Protein AF-A0A401M579-F1 (afdb_monomer_lite)

pLDDT: mean 89.15, std 10.67, range [48.5, 98.06]

Foldseek 3Di:
DLVVVLVVPPPLLVLCLCLQVVDDDDDDLQFGDVSQLVSLVVCVVVLQVVLVAADAQQHHSNSVVSLVVQLVVQLVVCVVVVHPPSNVLSNVLSSLVSNLSNCVSVVVDPDHSRRSSRVNSNVNVVSSVVD

Structure (mmCIF, N/CA/C/O backbone):
data_AF-A0A401M579-F1
#
_entry.id   AF-A0A401M579-F1
#
loop_
_atom_site.group_PDB
_atom_site.id
_atom_site.type_symbol
_atom_site.label_atom_id
_atom_site.label_alt_id
_atom_site.label_comp_id
_atom_site.label_asym_id
_atom_site.label_entity_id
_atom_site.label_seq_id
_atom_site.pdbx_PDB_ins_code
_atom_site.Cartn_x
_atom_site.Cartn_y
_atom_site.Cartn_z
_atom_site.occupancy
_atom_site.B_iso_or_equiv
_atom_site.auth_seq_id
_atom_site.auth_comp_id
_atom_site.auth_asym_id
_atom_site.auth_atom_id
_atom_site.pdbx_PDB_model_num
ATOM 1 N N . MET A 1 1 ? 24.163 9.406 -0.562 1.00 50.72 1 MET A N 1
ATOM 2 C CA . MET A 1 1 ? 23.497 9.386 -1.883 1.00 50.72 1 MET A CA 1
ATOM 3 C C . MET A 1 1 ? 22.047 8.931 -1.775 1.00 50.72 1 MET A C 1
ATOM 5 O O . MET A 1 1 ? 21.200 9.619 -2.314 1.00 50.72 1 MET A O 1
ATOM 9 N N . GLU A 1 2 ? 21.737 7.868 -1.019 1.00 51.47 2 GLU A N 1
ATOM 10 C CA . GLU A 1 2 ? 20.346 7.413 -0.799 1.00 51.47 2 GLU A CA 1
ATOM 11 C C . GLU A 1 2 ? 19.399 8.496 -0.248 1.00 51.47 2 GLU A C 1
ATOM 13 O O . GLU A 1 2 ? 18.264 8.587 -0.697 1.00 51.47 2 GLU A O 1
ATOM 18 N N . ALA A 1 3 ? 19.865 9.352 0.670 1.00 53.78 3 ALA A N 1
ATOM 19 C CA . ALA A 1 3 ? 19.041 10.425 1.239 1.00 53.78 3 ALA A CA 1
ATOM 20 C C . ALA A 1 3 ? 18.543 11.438 0.184 1.00 53.78 3 ALA A C 1
ATOM 22 O O . ALA A 1 3 ? 17.379 11.813 0.209 1.00 53.78 3 ALA A O 1
ATOM 23 N N . LEU A 1 4 ? 19.387 11.799 -0.792 1.00 48.50 4 LEU A N 1
ATOM 24 C CA . LEU A 1 4 ? 19.039 12.733 -1.875 1.00 48.50 4 LEU A CA 1
ATOM 25 C C . LEU A 1 4 ? 18.080 12.114 -2.907 1.00 48.50 4 LEU A C 1
ATOM 27 O O . LEU A 1 4 ? 17.278 12.824 -3.500 1.00 48.50 4 LEU A O 1
ATOM 31 N N . ALA A 1 5 ? 18.144 10.796 -3.126 1.00 55.91 5 ALA A N 1
ATOM 32 C CA . ALA A 1 5 ? 17.232 10.102 -4.040 1.00 55.91 5 ALA A CA 1
ATOM 33 C C . ALA A 1 5 ? 15.810 9.987 -3.461 1.00 55.91 5 ALA A C 1
ATOM 35 O O . ALA A 1 5 ? 14.831 10.094 -4.190 1.00 55.91 5 ALA A O 1
ATOM 36 N N . VAL A 1 6 ? 15.689 9.825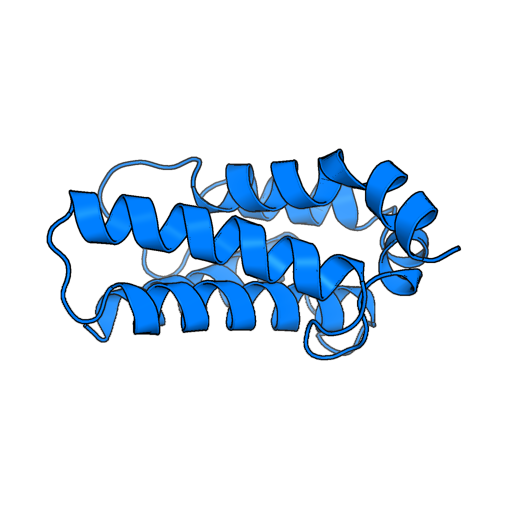 -2.140 1.00 56.56 6 VAL A N 1
ATOM 37 C CA . VAL A 1 6 ? 14.394 9.789 -1.441 1.00 56.56 6 VAL A CA 1
ATOM 38 C C . VAL A 1 6 ? 13.740 11.174 -1.388 1.00 56.56 6 VAL A C 1
ATOM 40 O O . VAL A 1 6 ? 12.527 11.276 -1.553 1.00 56.56 6 VAL A O 1
ATOM 43 N N . GLU A 1 7 ? 14.528 12.244 -1.243 1.00 57.50 7 GLU A N 1
ATOM 44 C CA . GLU A 1 7 ? 14.047 13.634 -1.338 1.00 57.50 7 GLU A CA 1
ATOM 45 C C . GLU A 1 7 ? 13.522 14.009 -2.735 1.00 57.50 7 GLU A C 1
ATOM 47 O O . GLU A 1 7 ? 12.768 14.970 -2.861 1.00 57.50 7 GLU A O 1
ATOM 52 N N . ALA A 1 8 ? 13.869 13.238 -3.772 1.00 56.84 8 ALA A N 1
ATOM 53 C CA . ALA A 1 8 ? 13.383 13.419 -5.141 1.00 56.84 8 ALA A CA 1
ATOM 54 C C . ALA A 1 8 ? 12.127 12.591 -5.471 1.00 56.84 8 ALA A C 1
ATOM 56 O O . ALA A 1 8 ? 11.593 12.712 -6.570 1.00 56.84 8 ALA A O 1
ATOM 57 N N . CYS A 1 9 ? 11.646 11.741 -4.555 1.00 66.06 9 CYS A N 1
ATOM 58 C CA . CYS A 1 9 ? 10.420 10.950 -4.733 1.00 66.06 9 CYS A CA 1
ATOM 59 C C . CYS A 1 9 ? 9.327 11.177 -3.664 1.00 66.06 9 CYS A C 1
ATOM 61 O O . CYS A 1 9 ? 8.587 10.237 -3.366 1.00 66.06 9 CYS A O 1
ATOM 63 N N . PRO A 1 10 ? 9.165 12.383 -3.080 1.00 64.62 10 PRO A N 1
ATOM 64 C CA . PRO A 1 10 ? 8.103 12.631 -2.110 1.00 64.62 10 PRO A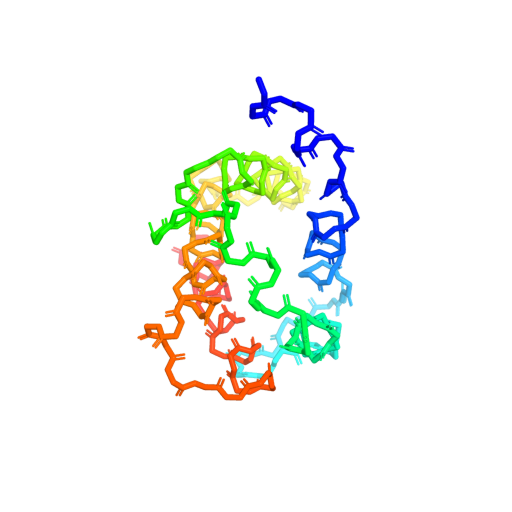 CA 1
ATOM 65 C C . PRO A 1 10 ? 6.715 12.484 -2.744 1.00 64.62 10 PRO A C 1
ATOM 67 O O . PRO A 1 10 ? 5.777 12.089 -2.057 1.00 64.62 10 PRO A O 1
ATOM 70 N N . ASP A 1 11 ? 6.594 12.739 -4.049 1.00 76.25 11 ASP A N 1
ATOM 71 C CA . ASP A 1 11 ? 5.313 12.695 -4.750 1.00 76.25 11 ASP A CA 1
ATOM 72 C C . ASP A 1 11 ? 4.737 11.281 -4.821 1.00 76.25 11 ASP A C 1
ATOM 74 O O . ASP A 1 11 ? 3.592 11.105 -4.433 1.00 76.25 11 ASP A O 1
ATOM 78 N N . VAL A 1 12 ? 5.525 10.248 -5.146 1.00 80.44 12 VAL A N 1
ATOM 79 C CA . VAL A 1 12 ? 4.987 8.871 -5.225 1.00 80.44 12 VAL A CA 1
ATOM 80 C C . VAL A 1 12 ? 4.532 8.342 -3.861 1.00 80.44 12 VAL A C 1
ATOM 82 O O . VAL A 1 12 ? 3.551 7.610 -3.770 1.00 80.44 12 VAL A O 1
ATOM 85 N N . VAL A 1 13 ? 5.221 8.723 -2.778 1.00 81.00 13 VAL A N 1
ATOM 86 C CA . VAL A 1 13 ? 4.812 8.346 -1.416 1.00 81.00 13 VAL A CA 1
ATOM 87 C C . VAL A 1 13 ? 3.530 9.071 -1.033 1.00 81.00 13 VAL A C 1
ATOM 89 O O . VAL A 1 13 ? 2.600 8.449 -0.523 1.00 81.00 13 VAL A O 1
ATOM 92 N N . ARG A 1 14 ? 3.475 10.381 -1.285 1.00 83.19 14 ARG A N 1
ATOM 93 C CA . ARG A 1 14 ? 2.302 11.206 -1.006 1.00 83.19 14 ARG A CA 1
ATOM 94 C C . ARG A 1 14 ? 1.089 10.725 -1.798 1.00 83.19 14 ARG A C 1
ATOM 96 O O . ARG A 1 14 ? 0.047 10.501 -1.195 1.00 83.19 14 ARG A O 1
ATOM 103 N N . GLU A 1 15 ? 1.245 10.491 -3.095 1.00 87.56 15 GLU A N 1
ATOM 104 C CA . GLU A 1 15 ? 0.206 9.966 -3.984 1.00 87.56 15 GLU A CA 1
ATOM 105 C C . GLU A 1 15 ? -0.291 8.595 -3.521 1.00 87.56 15 GLU A C 1
ATOM 107 O O . GLU A 1 15 ? -1.497 8.376 -3.469 1.00 87.56 15 GLU A O 1
ATOM 112 N N . ALA A 1 16 ? 0.601 7.693 -3.098 1.00 87.00 16 ALA A N 1
ATOM 113 C CA . ALA A 1 16 ? 0.200 6.396 -2.557 1.00 87.00 16 ALA A CA 1
ATOM 114 C C . ALA A 1 16 ? -0.629 6.528 -1.266 1.00 87.00 16 ALA A C 1
ATOM 116 O O . ALA A 1 16 ? -1.663 5.874 -1.114 1.00 87.00 16 ALA A O 1
ATOM 117 N N . VAL A 1 17 ? -0.190 7.378 -0.329 1.00 85.62 17 VAL A N 1
ATOM 118 C CA . VAL A 1 17 ? -0.919 7.635 0.924 1.00 85.62 17 VAL A CA 1
ATOM 119 C C . VAL A 1 17 ? -2.275 8.273 0.629 1.00 85.62 17 VAL A C 1
ATOM 121 O O . VAL A 1 17 ? -3.277 7.842 1.193 1.00 85.62 17 VAL A O 1
ATOM 124 N N . GLU A 1 18 ? -2.324 9.273 -0.249 1.00 88.31 18 GLU A N 1
ATOM 125 C CA . GLU A 1 18 ? -3.561 9.943 -0.648 1.00 88.31 18 GLU A CA 1
ATOM 126 C C . GLU A 1 18 ? -4.525 8.955 -1.317 1.00 88.31 18 GLU A C 1
ATOM 128 O O . GLU A 1 18 ? -5.677 8.861 -0.896 1.00 88.31 18 GLU A O 1
ATOM 133 N N . ALA A 1 19 ? -4.053 8.151 -2.273 1.00 90.06 19 ALA A N 1
ATOM 134 C CA . ALA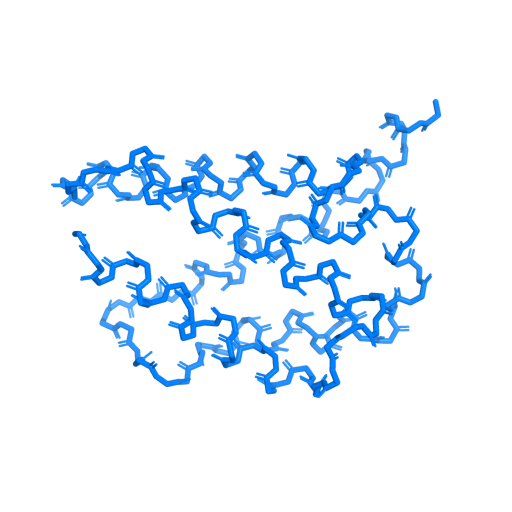 A 1 19 ? -4.870 7.185 -2.999 1.00 90.06 19 ALA A CA 1
ATOM 135 C C . ALA A 1 19 ? -5.553 6.173 -2.067 1.00 90.06 19 ALA A C 1
ATOM 137 O O . ALA A 1 19 ? -6.763 5.965 -2.158 1.00 90.06 19 ALA A O 1
ATOM 138 N N . LEU A 1 20 ? -4.820 5.595 -1.111 1.00 87.25 20 LEU A N 1
ATOM 139 C CA . LEU A 1 20 ? -5.379 4.606 -0.179 1.00 87.25 20 LEU A CA 1
ATOM 140 C C . LEU A 1 20 ? -6.434 5.166 0.784 1.00 87.25 20 LEU A C 1
ATOM 142 O O . LEU A 1 20 ? -7.208 4.398 1.359 1.00 87.25 20 LEU A O 1
ATOM 146 N N . HIS A 1 21 ? -6.479 6.485 0.960 1.00 85.25 21 HIS A N 1
ATOM 147 C CA . HIS A 1 21 ? -7.385 7.145 1.900 1.00 85.25 21 HIS A CA 1
ATOM 148 C C . HIS A 1 21 ? -8.379 8.097 1.213 1.00 85.25 21 HIS A C 1
ATOM 150 O O . HIS A 1 21 ? -9.183 8.744 1.884 1.00 85.25 21 HIS A O 1
ATOM 156 N N . ALA A 1 22 ? -8.388 8.155 -0.124 1.00 88.38 22 ALA A N 1
ATOM 157 C CA . ALA A 1 22 ? -9.282 8.988 -0.932 1.00 88.38 22 ALA A CA 1
ATOM 158 C C . ALA A 1 22 ? -10.692 8.382 -1.082 1.00 88.38 22 ALA A C 1
ATOM 160 O O . ALA A 1 22 ? -11.230 8.258 -2.181 1.00 88.38 22 ALA A O 1
ATOM 161 N N . TRP A 1 23 ? -11.314 7.989 0.026 1.00 85.06 23 TRP A N 1
ATOM 162 C CA . TRP A 1 23 ? -12.651 7.397 0.034 1.00 85.06 23 TRP A CA 1
ATOM 163 C C . TRP A 1 23 ? -13.376 7.677 1.355 1.00 85.06 23 TRP A C 1
ATOM 165 O O . TRP A 1 23 ? -12.789 8.133 2.335 1.00 85.06 23 TRP A O 1
ATOM 175 N N . ARG A 1 24 ? -14.696 7.465 1.376 1.00 82.44 24 ARG A N 1
ATOM 176 C CA . ARG A 1 24 ? -15.545 7.663 2.561 1.00 82.44 24 ARG A CA 1
ATOM 177 C C . ARG A 1 24 ? -16.607 6.575 2.644 1.00 82.44 24 ARG A C 1
ATOM 179 O O . ARG A 1 24 ? -17.066 6.077 1.622 1.00 82.44 24 ARG A O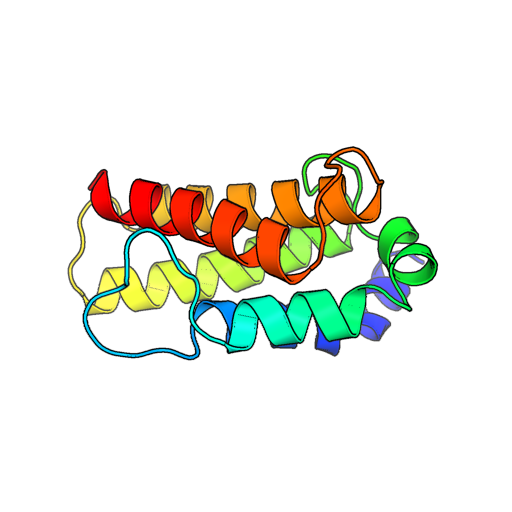 1
ATOM 186 N N . GLY A 1 25 ? -17.072 6.293 3.858 1.00 84.94 25 GLY A N 1
ATOM 187 C CA . GLY A 1 25 ? -18.181 5.371 4.103 1.00 84.94 25 GLY A CA 1
ATOM 188 C C . GLY A 1 25 ? -17.714 3.952 4.405 1.00 84.94 25 GLY A C 1
ATOM 189 O O . GLY A 1 25 ? -16.680 3.760 5.036 1.00 84.94 25 GLY A O 1
ATOM 190 N N . ARG A 1 26 ? -18.512 2.955 4.013 1.00 86.25 26 ARG A N 1
ATOM 191 C CA . ARG A 1 26 ? -18.164 1.541 4.185 1.00 86.25 26 ARG A CA 1
ATOM 192 C C . ARG A 1 26 ? -17.343 1.081 2.973 1.00 86.25 26 ARG A C 1
ATOM 194 O O . ARG A 1 26 ? -17.831 1.273 1.861 1.00 86.25 26 ARG A O 1
ATOM 201 N N . PRO A 1 27 ? -16.161 0.470 3.165 1.00 87.75 27 PRO A N 1
ATOM 202 C CA . PRO A 1 27 ? -15.379 -0.045 2.049 1.00 87.75 27 PRO A CA 1
ATOM 203 C C . PRO A 1 27 ? -16.130 -1.189 1.353 1.00 87.75 27 PRO A C 1
ATOM 205 O O . PRO A 1 27 ? -16.724 -2.042 2.024 1.00 87.75 27 PRO A O 1
ATOM 208 N N . ASP A 1 28 ? -16.096 -1.206 0.020 1.00 92.31 28 ASP A N 1
ATOM 209 C CA . ASP A 1 28 ? -16.414 -2.408 -0.752 1.00 92.31 28 ASP A CA 1
ATOM 210 C C . ASP A 1 28 ? -15.321 -3.450 -0.455 1.00 92.31 28 ASP A C 1
ATOM 212 O O . ASP A 1 28 ? -14.143 -3.105 -0.499 1.00 92.31 28 ASP A O 1
ATOM 216 N N . PRO A 1 29 ? -15.651 -4.693 -0.073 1.00 91.38 29 PRO A N 1
ATOM 217 C CA . PRO A 1 29 ? -14.639 -5.670 0.307 1.00 91.38 29 PRO A CA 1
ATOM 218 C C . PRO A 1 29 ? -13.867 -6.269 -0.874 1.00 91.38 29 PRO A C 1
ATOM 220 O O . PRO A 1 29 ? -12.915 -6.998 -0.620 1.00 91.38 29 PRO A O 1
ATOM 223 N N . VAL A 1 30 ? -14.284 -6.023 -2.119 1.00 94.25 30 VAL A N 1
ATOM 224 C CA . VAL A 1 30 ? -13.705 -6.613 -3.334 1.00 94.25 30 VAL A CA 1
ATOM 225 C C . VAL A 1 30 ? -13.037 -5.550 -4.194 1.00 94.25 30 VAL A C 1
ATOM 227 O O . VAL A 1 30 ? -11.891 -5.748 -4.594 1.00 94.25 30 VAL A O 1
ATOM 230 N N . HIS A 1 31 ? -13.729 -4.441 -4.452 1.00 96.06 31 HIS A N 1
ATOM 231 C CA . HIS A 1 31 ? -13.264 -3.425 -5.392 1.00 96.06 31 HIS A CA 1
ATOM 232 C C . HIS A 1 31 ? -12.671 -2.217 -4.680 1.00 96.06 31 HIS A C 1
ATOM 234 O O . HIS A 1 31 ? -13.285 -1.643 -3.774 1.00 96.06 31 HIS A O 1
ATOM 240 N N . ALA A 1 32 ? -11.479 -1.818 -5.112 1.00 94.69 32 ALA A N 1
ATOM 241 C CA . ALA A 1 32 ? -10.846 -0.604 -4.646 1.00 94.69 32 ALA A CA 1
ATOM 242 C C . ALA A 1 32 ? -11.667 0.627 -5.072 1.00 94.69 32 ALA A C 1
ATOM 244 O O . ALA A 1 32 ? -12.316 0.627 -6.125 1.00 94.69 32 ALA A O 1
ATOM 245 N N . PRO A 1 33 ? -11.630 1.726 -4.296 1.00 93.94 33 PRO A N 1
ATOM 246 C CA . PRO A 1 33 ? -12.045 3.018 -4.828 1.00 93.94 33 PRO A CA 1
ATOM 247 C C . PRO A 1 33 ? -11.196 3.384 -6.069 1.00 93.94 33 PRO A C 1
ATOM 249 O O . PRO A 1 33 ? -10.138 2.795 -6.287 1.00 93.94 33 PRO A O 1
ATOM 252 N N . PRO A 1 34 ? -11.603 4.375 -6.885 1.00 94.00 34 PRO A N 1
ATOM 253 C CA . PRO A 1 34 ? -10.882 4.703 -8.121 1.00 94.00 34 PRO A CA 1
ATOM 254 C C . PRO A 1 34 ? -9.412 5.112 -7.920 1.00 94.00 34 PRO A C 1
ATOM 256 O O . PRO A 1 34 ? -8.555 4.765 -8.728 1.00 94.00 34 PRO A O 1
ATOM 259 N N . ALA A 1 35 ? -9.097 5.811 -6.825 1.00 94.81 35 ALA A N 1
ATOM 260 C CA . ALA A 1 35 ? -7.782 6.425 -6.635 1.00 94.81 35 ALA A CA 1
ATOM 261 C C . ALA A 1 35 ? -6.603 5.421 -6.570 1.00 94.81 35 ALA A C 1
ATOM 263 O O . ALA A 1 35 ? -5.582 5.685 -7.203 1.00 94.81 35 ALA A O 1
ATOM 264 N N . PRO A 1 36 ? -6.692 4.260 -5.883 1.00 94.81 36 PRO A N 1
ATOM 265 C CA . PRO A 1 36 ? -5.683 3.205 -5.989 1.00 94.81 36 PRO A CA 1
ATOM 266 C C . PRO A 1 36 ? -5.405 2.746 -7.427 1.00 94.81 36 PRO A C 1
ATOM 268 O O . PRO A 1 36 ? -4.242 2.656 -7.817 1.00 94.81 36 PRO A O 1
ATOM 271 N N . ALA A 1 37 ? -6.442 2.505 -8.235 1.00 95.88 37 ALA A N 1
ATOM 272 C CA . ALA A 1 37 ? -6.271 2.093 -9.629 1.00 95.88 37 ALA A CA 1
ATOM 273 C C . ALA A 1 37 ? -5.626 3.202 -10.480 1.00 95.88 37 ALA A C 1
ATOM 275 O O . ALA A 1 37 ? -4.725 2.928 -11.276 1.00 95.88 37 ALA A O 1
ATOM 276 N N . GLU A 1 38 ? -6.020 4.462 -10.274 1.00 95.62 38 GLU A N 1
ATOM 277 C CA . GLU A 1 38 ? -5.408 5.627 -10.928 1.00 95.62 38 GLU A CA 1
ATOM 278 C C . GLU A 1 38 ? -3.920 5.775 -10.569 1.00 95.62 38 GLU A C 1
ATOM 280 O O . GLU A 1 38 ? -3.091 6.031 -11.449 1.00 95.62 38 GLU A O 1
ATOM 285 N N . PHE A 1 39 ? -3.565 5.544 -9.300 1.00 95.06 39 PHE A N 1
ATOM 286 C CA . PHE A 1 39 ? -2.181 5.545 -8.828 1.00 95.06 39 PHE A CA 1
ATOM 287 C C . PHE A 1 39 ? -1.342 4.482 -9.546 1.00 95.06 39 PHE A C 1
ATOM 289 O O . PHE A 1 39 ? -0.328 4.814 -10.165 1.00 95.06 39 PHE A O 1
ATOM 296 N N . PHE A 1 40 ? -1.772 3.214 -9.538 1.00 95.69 40 PHE A N 1
ATOM 297 C CA . PHE A 1 40 ? -1.032 2.147 -10.222 1.00 95.69 40 PHE A CA 1
ATOM 298 C C . PHE A 1 40 ? -0.959 2.373 -11.738 1.00 95.69 40 PHE A C 1
ATOM 300 O O . PHE A 1 40 ? 0.076 2.107 -12.350 1.00 95.69 40 PHE A O 1
ATOM 307 N N . THR A 1 41 ? -2.022 2.906 -12.346 1.00 95.94 41 THR A N 1
ATOM 308 C CA . THR A 1 41 ? -2.069 3.206 -13.787 1.00 95.94 41 THR A CA 1
ATOM 309 C C . THR A 1 41 ? -1.063 4.289 -14.162 1.00 95.94 41 THR A C 1
ATOM 311 O O . THR A 1 41 ? -0.346 4.153 -15.153 1.00 95.94 41 THR A O 1
ATOM 314 N N . THR A 1 42 ? -0.956 5.334 -13.340 1.00 93.12 42 THR A N 1
ATOM 315 C CA . THR A 1 42 ? 0.029 6.411 -13.514 1.00 93.12 42 THR A CA 1
ATOM 316 C C . THR A 1 42 ? 1.455 5.905 -13.294 1.00 93.12 42 THR A C 1
ATOM 318 O O . THR A 1 42 ? 2.381 6.306 -13.999 1.00 93.12 42 THR A O 1
ATOM 321 N N . LEU A 1 43 ? 1.639 4.979 -12.352 1.00 91.69 43 LEU A N 1
ATOM 322 C CA . LEU A 1 43 ? 2.944 4.429 -11.996 1.00 91.69 43 LEU A CA 1
ATOM 323 C C . LEU A 1 43 ? 3.489 3.433 -13.033 1.00 91.69 43 LEU A C 1
ATOM 325 O O . LEU A 1 43 ? 4.698 3.394 -13.268 1.00 91.69 43 LEU A O 1
ATOM 329 N N . ALA A 1 44 ? 2.616 2.646 -13.666 1.00 93.81 44 ALA A N 1
ATOM 330 C CA . ALA A 1 44 ? 2.966 1.581 -14.609 1.00 93.81 44 ALA A CA 1
ATOM 331 C C . ALA A 1 44 ? 3.963 1.985 -15.717 1.00 93.81 44 ALA A C 1
ATOM 333 O O . ALA A 1 44 ? 4.995 1.315 -15.843 1.00 93.81 44 ALA A O 1
ATOM 334 N N . PRO A 1 45 ? 3.761 3.074 -16.491 1.00 92.19 45 PRO A N 1
ATOM 335 C CA . PRO A 1 45 ? 4.720 3.484 -17.524 1.00 92.19 45 PRO A CA 1
ATOM 336 C C . PRO A 1 45 ? 6.095 3.877 -16.958 1.00 92.19 45 PRO A C 1
ATOM 338 O O . PRO A 1 45 ? 7.083 3.912 -17.692 1.00 92.19 45 PRO A O 1
ATOM 341 N N . HIS A 1 46 ? 6.180 4.144 -15.653 1.00 89.00 46 HIS A N 1
ATOM 342 C CA . HIS A 1 46 ? 7.393 4.545 -14.949 1.00 89.00 46 HIS A CA 1
ATOM 343 C C . HIS A 1 46 ? 7.948 3.448 -14.024 1.00 89.00 46 HIS A C 1
ATOM 345 O O . HIS A 1 46 ? 8.916 3.693 -13.304 1.00 89.00 46 HIS A O 1
ATOM 351 N N . ALA A 1 47 ? 7.412 2.222 -14.054 1.00 87.88 47 ALA A N 1
ATOM 352 C CA . ALA A 1 47 ? 7.794 1.160 -13.119 1.00 87.88 47 ALA A CA 1
ATOM 353 C C . ALA A 1 47 ? 9.310 0.876 -13.108 1.00 87.88 47 ALA A C 1
ATOM 355 O O . ALA A 1 47 ? 9.919 0.726 -12.049 1.00 87.88 47 ALA A O 1
ATOM 356 N N . ALA A 1 48 ? 9.961 0.905 -14.278 1.00 85.81 48 ALA A N 1
ATOM 357 C CA . ALA A 1 48 ? 11.407 0.704 -14.397 1.00 85.81 48 ALA A CA 1
ATOM 358 C C . ALA A 1 48 ? 12.256 1.811 -13.740 1.00 85.81 48 ALA A C 1
ATOM 360 O O . ALA A 1 48 ? 13.399 1.546 -13.362 1.00 85.81 48 ALA A O 1
ATOM 361 N N . LEU A 1 49 ? 11.712 3.026 -13.608 1.00 84.94 49 LEU A N 1
ATOM 362 C CA . LEU A 1 49 ? 12.329 4.129 -12.868 1.00 84.94 49 LEU A CA 1
ATOM 363 C C . LEU A 1 49 ? 12.160 3.907 -11.362 1.00 84.94 49 LEU A C 1
ATOM 365 O O . LEU A 1 49 ? 13.133 3.968 -10.611 1.00 84.94 49 LEU A O 1
ATOM 369 N N . TYR A 1 50 ? 10.937 3.591 -10.929 1.00 83.31 50 TYR A N 1
ATOM 370 C CA . TYR A 1 50 ? 10.615 3.452 -9.511 1.00 83.31 50 TYR A CA 1
ATOM 371 C C . TYR A 1 50 ? 11.199 2.189 -8.870 1.00 83.31 50 TYR A C 1
ATOM 373 O O . TYR A 1 50 ? 11.574 2.242 -7.700 1.00 83.31 50 TYR A O 1
ATOM 381 N N . ARG A 1 51 ? 11.390 1.090 -9.617 1.00 87.12 51 ARG A N 1
ATOM 382 C CA . ARG A 1 51 ? 11.951 -0.177 -9.094 1.00 87.12 51 ARG A CA 1
ATOM 383 C C . ARG A 1 51 ? 13.342 -0.047 -8.467 1.00 87.12 51 ARG A C 1
ATOM 385 O O . ARG A 1 51 ? 13.736 -0.895 -7.678 1.00 87.12 51 ARG A O 1
ATOM 392 N N . ALA A 1 52 ? 14.117 0.978 -8.832 1.00 84.06 52 ALA A N 1
ATOM 393 C CA . ALA A 1 52 ? 15.473 1.162 -8.314 1.00 84.06 52 ALA A CA 1
ATOM 394 C C . ALA A 1 52 ? 15.497 1.601 -6.838 1.00 84.06 52 ALA A C 1
ATOM 396 O O . ALA A 1 52 ? 16.562 1.615 -6.223 1.00 84.06 52 ALA A O 1
ATOM 397 N N . MET A 1 53 ? 14.346 1.988 -6.278 1.00 82.56 53 MET A N 1
ATOM 398 C CA . MET A 1 53 ? 14.269 2.640 -4.973 1.00 82.56 53 MET A CA 1
ATOM 399 C C . MET A 1 53 ? 13.744 1.759 -3.830 1.00 82.56 53 MET A C 1
ATOM 401 O O . MET A 1 53 ? 14.342 1.807 -2.748 1.00 82.56 53 MET A O 1
ATOM 405 N N . PRO A 1 54 ? 12.661 0.970 -3.986 1.00 85.94 54 PRO A N 1
ATOM 406 C CA . PRO A 1 54 ? 12.297 -0.036 -3.006 1.00 85.94 54 PRO A CA 1
ATOM 407 C C . PRO A 1 54 ? 13.026 -1.349 -3.310 1.00 85.94 54 PRO A C 1
ATOM 409 O O . PRO A 1 54 ? 13.142 -1.769 -4.460 1.00 85.94 54 PRO A O 1
ATOM 412 N N . ALA A 1 55 ? 13.491 -2.030 -2.268 1.00 88.94 55 ALA A N 1
ATOM 413 C CA . ALA A 1 55 ? 13.881 -3.431 -2.394 1.00 88.94 55 ALA A CA 1
ATOM 414 C C . ALA A 1 55 ? 12.618 -4.315 -2.405 1.00 88.94 55 ALA A C 1
ATOM 416 O O . ALA A 1 55 ? 11.618 -3.910 -1.799 1.00 88.94 55 ALA A O 1
ATOM 417 N N . PRO A 1 56 ? 12.656 -5.512 -3.027 1.00 90.25 56 PRO A N 1
ATOM 418 C CA . PRO A 1 56 ? 11.578 -6.495 -2.903 1.00 90.25 56 PRO A CA 1
ATOM 419 C C . PRO A 1 56 ? 11.135 -6.691 -1.444 1.00 90.25 56 PRO A C 1
ATOM 421 O O . PRO A 1 56 ? 11.951 -6.583 -0.521 1.00 90.25 56 PRO A O 1
ATOM 424 N N . GLY A 1 57 ? 9.841 -6.922 -1.227 1.00 88.75 57 GLY A N 1
ATOM 425 C CA . GLY A 1 57 ? 9.231 -6.992 0.103 1.00 88.75 57 GLY A CA 1
ATOM 426 C C . GLY A 1 57 ? 9.101 -5.644 0.830 1.00 88.75 57 GLY A C 1
ATOM 427 O O . GLY A 1 57 ? 8.875 -5.621 2.038 1.00 88.75 57 GLY A O 1
ATOM 428 N N . GLY A 1 58 ? 9.248 -4.513 0.130 1.00 89.06 58 GLY A N 1
ATOM 429 C CA . GLY A 1 58 ? 9.009 -3.173 0.690 1.00 89.06 58 GLY A CA 1
ATOM 430 C C . GLY A 1 58 ? 10.185 -2.601 1.485 1.00 89.0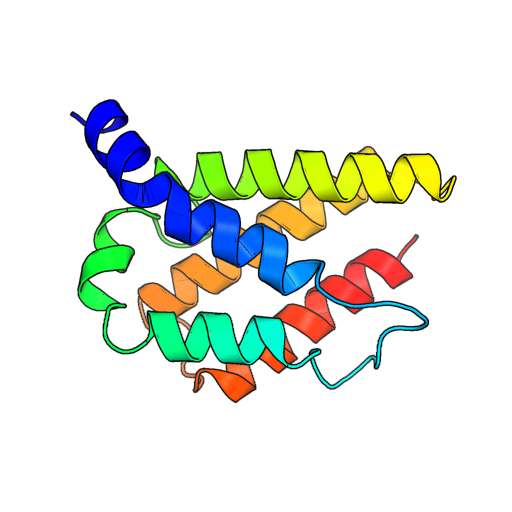6 58 GLY A C 1
ATOM 431 O O . GLY A 1 58 ? 10.025 -1.650 2.252 1.00 89.06 58 GLY A O 1
ATOM 432 N N . GLY A 1 59 ? 11.378 -3.176 1.323 1.00 87.62 59 GLY A N 1
ATOM 433 C CA . GLY A 1 59 ? 12.608 -2.679 1.930 1.00 87.62 59 GLY A CA 1
ATOM 434 C C . GLY A 1 59 ? 13.211 -1.480 1.188 1.00 87.62 59 GLY A C 1
ATOM 435 O O . GLY A 1 59 ? 12.625 -0.893 0.280 1.00 87.62 59 GLY A O 1
ATOM 436 N N . GLY A 1 60 ? 14.445 -1.126 1.547 1.00 87.25 60 GLY A N 1
ATOM 437 C CA . GLY A 1 60 ? 15.171 -0.021 0.911 1.00 87.25 60 GLY A CA 1
ATOM 438 C C . GLY A 1 60 ? 14.701 1.378 1.346 1.00 87.25 60 GLY A C 1
ATOM 439 O O . GLY A 1 60 ? 13.784 1.511 2.161 1.00 87.25 60 GLY A O 1
ATOM 440 N N . PRO A 1 61 ? 15.368 2.444 0.875 1.00 84.69 61 PRO A N 1
ATOM 441 C CA . PRO A 1 61 ? 15.105 3.807 1.332 1.00 84.69 61 PRO A CA 1
ATOM 442 C C . PRO A 1 61 ? 13.670 4.286 1.075 1.00 84.69 61 PRO A C 1
ATOM 444 O O . PRO A 1 61 ? 13.053 4.828 1.992 1.00 84.69 61 PRO A O 1
ATOM 447 N N . LEU A 1 62 ? 13.115 4.029 -0.117 1.00 84.88 62 LEU A N 1
ATOM 448 C CA . LEU A 1 62 ? 11.738 4.419 -0.445 1.00 84.88 62 LEU A CA 1
ATOM 449 C C . LEU A 1 62 ? 10.712 3.591 0.333 1.00 84.88 62 LEU A C 1
ATOM 451 O O . LEU A 1 62 ? 9.784 4.156 0.903 1.00 84.88 62 LEU A O 1
ATOM 455 N N . GLY A 1 63 ? 10.913 2.274 0.421 1.00 89.06 63 GLY A N 1
ATOM 456 C CA . GLY A 1 63 ? 10.019 1.385 1.163 1.00 89.06 63 GLY A CA 1
ATOM 457 C C . GLY A 1 63 ? 9.913 1.754 2.646 1.00 89.06 63 GLY A C 1
ATOM 458 O O . GLY A 1 63 ? 8.819 1.779 3.206 1.00 89.06 63 GLY A O 1
ATOM 459 N N . ARG A 1 64 ? 11.025 2.176 3.271 1.00 89.44 64 ARG A N 1
ATOM 460 C CA . ARG A 1 64 ? 11.019 2.688 4.655 1.00 89.44 64 ARG A CA 1
ATOM 461 C C . ARG A 1 64 ? 10.201 3.969 4.819 1.00 89.44 64 ARG A C 1
ATOM 463 O O . ARG A 1 64 ? 9.502 4.101 5.823 1.00 89.44 64 ARG A O 1
ATOM 470 N N . VAL A 1 65 ? 10.302 4.911 3.878 1.00 89.94 65 VAL A N 1
ATOM 471 C CA . VAL A 1 65 ? 9.530 6.164 3.927 1.00 89.94 65 VAL A CA 1
ATOM 472 C C . VAL A 1 65 ? 8.048 5.894 3.692 1.00 89.94 65 VAL A C 1
ATOM 474 O O . VAL A 1 65 ? 7.229 6.327 4.498 1.00 89.94 65 VAL A O 1
ATOM 477 N N . LEU A 1 66 ? 7.719 5.090 2.680 1.00 90.31 66 LEU A N 1
ATOM 478 C CA . LEU A 1 66 ? 6.351 4.668 2.397 1.00 90.31 66 LEU A CA 1
ATOM 479 C C . LEU A 1 66 ? 5.711 3.980 3.609 1.00 90.31 66 LEU A C 1
ATOM 481 O O . LEU A 1 66 ? 4.629 4.369 4.043 1.00 90.31 66 LEU A O 1
ATOM 485 N N . HIS A 1 67 ? 6.411 3.017 4.213 1.00 94.00 67 HIS A N 1
ATOM 486 C CA . HIS A 1 67 ? 5.944 2.346 5.422 1.00 94.00 67 HIS A CA 1
ATOM 487 C C . HIS A 1 67 ? 5.708 3.339 6.570 1.00 94.00 67 HIS A C 1
ATOM 489 O O . HIS A 1 67 ? 4.684 3.279 7.248 1.00 94.00 67 HIS A O 1
ATOM 495 N N . ARG A 1 68 ? 6.654 4.253 6.822 1.00 93.81 68 ARG A N 1
ATOM 496 C CA . ARG A 1 68 ? 6.537 5.235 7.909 1.00 93.81 68 ARG A CA 1
ATOM 497 C C . ARG A 1 68 ? 5.300 6.117 7.733 1.00 93.81 68 ARG A C 1
ATOM 499 O O . ARG A 1 68 ? 4.546 6.277 8.693 1.00 93.81 68 ARG A O 1
ATOM 506 N N . ASP A 1 69 ? 5.106 6.667 6.540 1.00 92.81 69 ASP A N 1
ATOM 507 C CA . ASP A 1 69 ? 4.073 7.671 6.285 1.00 92.81 69 ASP A CA 1
ATOM 508 C C . ASP A 1 69 ? 2.677 7.025 6.230 1.00 92.81 69 ASP A C 1
ATOM 510 O O . ASP A 1 69 ? 1.744 7.525 6.864 1.00 92.81 69 ASP A O 1
ATOM 514 N N . LEU A 1 70 ? 2.550 5.839 5.619 1.00 93.12 70 LEU A N 1
ATOM 515 C CA . LEU A 1 70 ? 1.316 5.043 5.660 1.00 93.12 70 LEU A CA 1
ATOM 516 C C . LEU A 1 70 ? 0.947 4.612 7.076 1.00 93.12 70 LEU A C 1
ATOM 518 O O . LEU A 1 70 ? -0.212 4.722 7.476 1.00 93.12 70 LEU A O 1
ATOM 522 N N . ARG A 1 71 ? 1.929 4.150 7.859 1.00 95.88 71 ARG A N 1
ATOM 523 C CA . ARG A 1 71 ? 1.692 3.753 9.249 1.00 95.88 71 ARG A CA 1
ATOM 524 C C . ARG A 1 71 ? 1.213 4.942 10.071 1.00 95.88 71 ARG A C 1
ATOM 526 O O . ARG A 1 71 ? 0.299 4.783 10.871 1.00 95.88 71 ARG A O 1
ATOM 533 N N . ALA A 1 72 ? 1.834 6.110 9.906 1.00 94.69 72 ALA A N 1
ATOM 534 C CA . ALA A 1 72 ? 1.452 7.314 10.635 1.00 94.69 72 ALA A CA 1
ATOM 535 C C . ALA A 1 72 ? 0.015 7.744 10.307 1.00 94.69 72 ALA A C 1
ATOM 537 O O . ALA A 1 72 ? -0.754 8.035 11.224 1.00 94.69 72 ALA A O 1
ATOM 538 N N . TYR A 1 73 ? -0.362 7.725 9.025 1.00 92.44 73 TYR A N 1
ATOM 539 C CA . TYR A 1 73 ? -1.725 8.042 8.607 1.00 92.44 73 TYR A CA 1
ATOM 540 C C . TYR A 1 73 ? -2.732 7.021 9.152 1.00 92.44 73 TYR A C 1
ATOM 542 O O . TYR A 1 73 ? -3.686 7.393 9.833 1.00 92.44 73 TYR A O 1
ATOM 550 N N . SER A 1 74 ? -2.492 5.727 8.915 1.00 91.56 74 SER A N 1
ATOM 551 C CA . SER A 1 74 ? -3.395 4.654 9.343 1.00 91.56 74 SER A CA 1
ATOM 552 C C . SER A 1 74 ? -3.569 4.622 10.865 1.00 91.56 74 SER A C 1
ATOM 554 O O . SER A 1 74 ? -4.681 4.437 11.357 1.00 91.56 74 SER A O 1
ATOM 556 N N . LEU A 1 75 ? -2.494 4.868 11.625 1.00 95.25 75 LEU A N 1
ATOM 557 C CA . LEU A 1 75 ? -2.555 4.969 13.083 1.00 95.25 75 LEU A CA 1
ATOM 558 C C . LEU A 1 75 ? -3.487 6.100 13.520 1.00 95.25 75 LEU A C 1
ATOM 560 O O . LEU A 1 75 ? -4.382 5.860 14.325 1.00 95.25 75 LEU A O 1
ATOM 564 N N . ARG A 1 76 ? -3.310 7.300 12.954 1.00 93.62 76 ARG A N 1
ATOM 565 C CA . ARG A 1 76 ? -4.128 8.471 13.281 1.00 93.62 76 ARG A CA 1
ATOM 566 C C . ARG A 1 76 ? -5.613 8.203 13.044 1.00 93.62 76 ARG A C 1
ATOM 568 O O . ARG A 1 76 ? -6.419 8.454 13.934 1.00 93.62 76 ARG A O 1
ATOM 575 N N . GLU A 1 77 ? -5.976 7.680 11.876 1.00 90.19 77 GLU A N 1
ATOM 576 C CA . GLU A 1 77 ? -7.381 7.403 11.550 1.00 90.19 77 GLU A CA 1
ATOM 577 C C . GLU A 1 77 ? -7.984 6.338 12.472 1.00 90.19 77 GLU A C 1
ATOM 579 O O . GLU A 1 77 ? -9.117 6.475 12.935 1.00 90.19 77 GLU A O 1
ATOM 584 N N . ARG A 1 78 ? -7.216 5.293 12.804 1.00 91.19 78 ARG A N 1
ATOM 585 C CA . ARG A 1 78 ? -7.678 4.241 13.719 1.00 91.19 78 ARG A CA 1
ATOM 586 C C . ARG A 1 78 ? -7.840 4.737 15.152 1.00 91.19 78 ARG A C 1
ATOM 588 O O . ARG A 1 78 ? -8.813 4.363 15.803 1.00 91.19 78 ARG A O 1
ATOM 595 N N . GLU A 1 79 ? -6.928 5.575 15.637 1.00 94.06 79 GLU A N 1
ATOM 596 C CA . GLU A 1 79 ? -7.040 6.205 16.957 1.00 94.06 79 GLU A CA 1
ATOM 597 C C . GLU A 1 79 ? -8.262 7.128 17.029 1.00 94.06 79 GLU A C 1
ATOM 599 O O . GLU A 1 79 ? -9.018 7.063 17.998 1.00 94.06 79 GLU A O 1
ATOM 604 N N . LEU A 1 80 ? -8.516 7.922 15.981 1.00 91.81 80 LEU A N 1
ATOM 605 C CA . LEU A 1 80 ? -9.713 8.765 15.882 1.00 91.81 80 LEU A CA 1
ATOM 606 C C . LEU A 1 80 ? -11.010 7.945 15.871 1.00 91.81 80 LEU A C 1
ATOM 608 O O . LEU A 1 80 ? -12.007 8.366 16.455 1.00 91.81 80 LEU A O 1
ATOM 612 N N . ALA A 1 81 ? -10.992 6.768 15.246 1.00 89.56 81 ALA A N 1
ATOM 613 C CA . ALA A 1 81 ? -12.116 5.838 15.237 1.00 89.56 81 ALA A CA 1
ATOM 614 C C . ALA A 1 81 ? -12.265 5.027 16.541 1.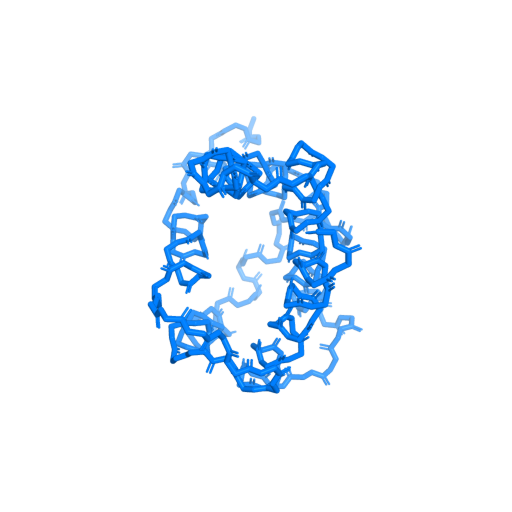00 89.56 81 ALA A C 1
ATOM 616 O O . ALA A 1 81 ? -13.220 4.261 16.668 1.00 89.56 81 ALA A O 1
ATOM 617 N N . GLY A 1 82 ? -11.337 5.154 17.499 1.00 91.69 82 GLY A N 1
ATOM 618 C CA . GLY A 1 82 ? -11.325 4.347 18.723 1.00 91.69 82 GLY A CA 1
ATOM 619 C C . GLY A 1 82 ? -11.130 2.848 18.464 1.00 91.69 82 GLY A C 1
ATOM 620 O O . GLY A 1 82 ? -11.617 2.022 19.236 1.00 91.69 82 GLY A O 1
ATOM 621 N N . ALA A 1 83 ? -10.466 2.487 17.362 1.00 89.56 83 ALA A N 1
ATOM 622 C CA . ALA A 1 83 ? -10.310 1.101 16.941 1.00 89.56 83 ALA A CA 1
ATOM 623 C C . ALA A 1 83 ? -9.319 0.332 17.832 1.00 89.56 83 ALA A C 1
ATOM 625 O O . ALA A 1 83 ? -8.284 0.860 18.251 1.00 89.56 83 ALA A O 1
ATOM 626 N N . ALA A 1 84 ? -9.601 -0.950 18.073 1.00 89.38 84 ALA A N 1
ATOM 627 C CA . ALA A 1 84 ? -8.708 -1.829 18.819 1.00 89.38 84 ALA A CA 1
ATOM 628 C C . ALA A 1 84 ? -7.390 -2.075 18.063 1.00 89.38 84 ALA A C 1
ATOM 630 O O . ALA A 1 84 ? -7.329 -2.011 16.827 1.00 89.38 84 ALA A O 1
ATOM 631 N N . ASP A 1 85 ? -6.327 -2.352 18.827 1.00 93.38 85 ASP A N 1
ATOM 632 C CA . ASP A 1 85 ? -4.995 -2.706 18.322 1.00 93.38 85 ASP A CA 1
ATOM 633 C C . ASP A 1 85 ? -4.460 -1.742 17.241 1.00 93.38 85 ASP A C 1
ATOM 635 O O . ASP A 1 85 ? -3.736 -2.148 16.327 1.00 93.38 85 ASP A O 1
ATOM 639 N N . ALA A 1 86 ? -4.810 -0.450 17.330 1.00 93.94 86 ALA A N 1
ATOM 640 C CA . ALA A 1 86 ? -4.503 0.548 16.303 1.00 93.94 86 ALA A CA 1
ATOM 641 C C . ALA A 1 86 ? -3.023 0.555 15.856 1.00 93.94 86 ALA A C 1
ATOM 643 O O . ALA A 1 86 ? -2.790 0.518 14.645 1.00 93.94 86 ALA A O 1
ATOM 644 N N . PRO A 1 87 ? -2.015 0.486 16.757 1.00 96.38 87 PRO A N 1
ATOM 645 C CA . PRO A 1 87 ? -0.609 0.426 16.351 1.00 96.38 87 PRO A CA 1
ATOM 646 C C . PRO A 1 87 ? -0.224 -0.823 15.551 1.00 96.38 87 PRO A C 1
ATOM 648 O O . PRO A 1 87 ? 0.621 -0.730 14.657 1.00 96.38 87 PRO A O 1
ATOM 651 N N . LEU A 1 88 ? -0.817 -1.980 15.866 1.00 96.88 88 LEU A N 1
ATOM 652 C CA . LEU A 1 88 ? -0.532 -3.244 15.187 1.00 96.88 88 LEU A CA 1
ATOM 653 C C . LEU A 1 88 ? -1.098 -3.221 13.768 1.00 96.88 88 LEU A C 1
ATOM 655 O O . LEU A 1 88 ? -0.365 -3.462 12.810 1.00 96.88 88 LEU A O 1
ATOM 659 N N . VAL A 1 89 ? -2.381 -2.878 13.633 1.00 95.50 89 VAL A N 1
ATOM 660 C CA . VAL A 1 89 ? -3.057 -2.847 12.329 1.00 95.50 89 VAL A CA 1
ATOM 661 C C . VAL A 1 89 ? -2.444 -1.779 11.427 1.00 95.50 89 VAL A C 1
ATOM 663 O O . VAL A 1 89 ? -2.175 -2.063 10.265 1.00 95.50 89 VAL A O 1
ATOM 666 N N . ALA A 1 90 ? -2.126 -0.594 11.958 1.00 95.50 90 ALA A N 1
ATOM 667 C CA . ALA A 1 90 ? -1.445 0.448 11.190 1.00 95.50 90 ALA A CA 1
ATOM 668 C C . ALA A 1 90 ? -0.070 -0.006 10.670 1.00 95.50 90 ALA A C 1
ATOM 670 O O . ALA A 1 90 ? 0.315 0.332 9.552 1.00 95.50 90 ALA A O 1
ATOM 671 N N . SER A 1 91 ? 0.671 -0.794 11.460 1.00 97.12 91 SER A N 1
ATOM 672 C CA . SER A 1 91 ? 1.940 -1.375 11.012 1.00 97.12 91 SER A CA 1
ATOM 673 C C . SER A 1 91 ? 1.737 -2.436 9.931 1.00 97.12 91 SER A C 1
ATOM 675 O O . SER A 1 91 ? 2.498 -2.465 8.968 1.00 97.12 91 SER A O 1
ATOM 677 N N . ALA A 1 92 ? 0.726 -3.297 10.078 1.00 97.00 92 ALA A N 1
ATOM 678 C CA . ALA A 1 92 ? 0.427 -4.345 9.106 1.00 97.00 92 ALA A CA 1
ATOM 679 C C . ALA A 1 92 ? -0.014 -3.753 7.760 1.00 97.00 92 ALA A C 1
ATOM 681 O O . ALA A 1 92 ? 0.541 -4.118 6.732 1.00 97.00 92 ALA A O 1
ATOM 682 N N . VAL A 1 93 ? -0.930 -2.780 7.773 1.00 95.62 93 VAL A N 1
ATOM 683 C CA . VAL A 1 93 ? -1.403 -2.060 6.577 1.00 95.62 93 VAL A CA 1
ATOM 684 C C . VAL A 1 93 ? -0.234 -1.450 5.806 1.00 95.62 93 VAL A C 1
ATOM 686 O O . VAL A 1 93 ? -0.093 -1.673 4.604 1.00 95.62 93 VAL A O 1
ATOM 689 N N . ALA A 1 94 ? 0.644 -0.729 6.507 1.00 95.75 94 ALA A N 1
ATOM 690 C CA . ALA A 1 94 ? 1.797 -0.087 5.893 1.00 95.75 94 ALA A CA 1
ATOM 691 C C . ALA A 1 94 ? 2.790 -1.096 5.293 1.00 95.75 94 ALA A C 1
ATOM 693 O O . ALA A 1 94 ? 3.272 -0.894 4.179 1.00 95.75 94 ALA A O 1
ATOM 694 N N . ALA A 1 95 ? 3.086 -2.183 6.013 1.00 96.94 95 ALA A N 1
ATOM 695 C CA . ALA A 1 95 ? 3.995 -3.226 5.543 1.00 96.94 95 ALA A CA 1
ATOM 696 C C . ALA A 1 95 ? 3.426 -3.988 4.339 1.00 96.94 95 ALA A C 1
ATOM 698 O O . ALA A 1 95 ? 4.142 -4.203 3.363 1.00 96.94 95 ALA A O 1
ATOM 699 N N . THR A 1 96 ? 2.141 -4.348 4.378 1.00 97.44 96 THR A N 1
ATOM 700 C CA . THR A 1 96 ? 1.458 -5.043 3.283 1.00 97.44 96 THR A CA 1
ATOM 701 C C . THR A 1 96 ? 1.476 -4.213 2.011 1.00 97.44 96 THR A C 1
ATOM 703 O O . THR A 1 96 ? 1.905 -4.714 0.975 1.00 97.44 96 THR A O 1
ATOM 706 N N . PHE A 1 97 ? 1.079 -2.940 2.076 1.00 96.12 97 PHE A N 1
ATOM 707 C CA . PHE A 1 97 ? 1.073 -2.105 0.880 1.00 96.12 97 PHE A CA 1
ATOM 708 C C . PHE A 1 97 ? 2.486 -1.867 0.333 1.00 96.12 97 PHE A C 1
ATOM 710 O O . PHE A 1 97 ? 2.713 -2.035 -0.863 1.00 96.12 97 PHE A O 1
ATOM 717 N N . ALA A 1 98 ? 3.455 -1.525 1.193 1.00 94.94 98 ALA A N 1
ATOM 718 C CA . ALA A 1 98 ? 4.831 -1.292 0.754 1.00 94.94 98 ALA A CA 1
ATOM 719 C C . ALA A 1 98 ? 5.462 -2.544 0.120 1.00 94.94 98 ALA A C 1
ATOM 721 O O . ALA A 1 98 ? 6.183 -2.428 -0.871 1.00 94.94 98 ALA A O 1
ATOM 722 N N . GLY A 1 99 ? 5.170 -3.727 0.670 1.00 96.56 99 GLY A N 1
ATOM 723 C CA . GLY A 1 99 ? 5.610 -5.008 0.126 1.00 96.56 99 GLY A CA 1
ATOM 724 C C . GLY A 1 99 ? 5.009 -5.303 -1.243 1.00 96.56 99 GLY A C 1
ATOM 725 O O . GLY A 1 99 ? 5.754 -5.510 -2.197 1.00 96.56 99 GLY A O 1
ATOM 726 N N . VAL A 1 100 ? 3.679 -5.241 -1.355 1.00 97.38 100 VAL A N 1
ATOM 727 C CA . VAL A 1 100 ? 2.960 -5.506 -2.612 1.00 97.38 100 VAL A CA 1
ATOM 728 C C . VAL A 1 100 ? 3.384 -4.534 -3.712 1.00 97.38 100 VAL A C 1
ATOM 730 O O . VAL A 1 100 ? 3.669 -4.965 -4.826 1.00 97.38 100 VAL A O 1
ATOM 733 N N . LEU A 1 101 ? 3.497 -3.238 -3.402 1.00 95.19 101 LEU A N 1
ATOM 734 C CA . LEU A 1 101 ? 3.956 -2.238 -4.365 1.00 95.19 101 LEU A CA 1
ATOM 735 C C . LEU A 1 101 ? 5.371 -2.542 -4.867 1.00 95.19 101 LEU A C 1
ATOM 737 O O . LEU A 1 101 ? 5.627 -2.475 -6.068 1.00 95.19 101 LEU A O 1
ATOM 741 N N . ALA A 1 102 ? 6.295 -2.860 -3.957 1.00 95.12 102 ALA A N 1
ATOM 742 C CA . ALA A 1 102 ? 7.664 -3.185 -4.332 1.00 95.12 102 ALA A CA 1
ATOM 743 C C . ALA A 1 102 ? 7.706 -4.433 -5.220 1.00 95.12 102 ALA A C 1
ATOM 745 O O . ALA A 1 102 ? 8.317 -4.403 -6.285 1.00 95.12 102 ALA A O 1
ATOM 746 N N . ASP A 1 103 ? 7.027 -5.504 -4.822 1.00 97.00 103 ASP A N 1
ATOM 747 C CA . ASP A 1 103 ? 7.032 -6.764 -5.562 1.00 97.00 103 ASP A CA 1
ATOM 748 C C . ASP A 1 103 ? 6.380 -6.619 -6.944 1.00 97.00 103 ASP A C 1
ATOM 750 O O . ASP A 1 103 ? 6.900 -7.155 -7.923 1.00 97.00 103 ASP A O 1
ATOM 754 N N . TRP A 1 104 ? 5.322 -5.813 -7.063 1.00 96.81 104 TRP A N 1
ATOM 755 C CA . TRP A 1 104 ? 4.728 -5.454 -8.351 1.00 96.81 104 TRP A CA 1
ATOM 756 C C . TRP A 1 104 ? 5.690 -4.645 -9.237 1.00 96.81 104 TRP A C 1
ATOM 758 O O . TRP A 1 104 ? 5.900 -4.997 -10.396 1.00 96.81 104 TRP A O 1
ATOM 768 N N . LEU A 1 105 ? 6.374 -3.629 -8.691 1.00 94.38 105 LEU A N 1
ATOM 769 C CA . LEU A 1 105 ? 7.397 -2.856 -9.421 1.00 94.38 105 LEU A CA 1
ATOM 770 C C . LEU A 1 105 ? 8.580 -3.718 -9.895 1.00 94.38 105 LEU A C 1
ATOM 772 O O . LEU A 1 105 ? 9.214 -3.405 -10.907 1.00 94.38 105 LEU A O 1
ATOM 776 N N . HIS A 1 106 ? 8.887 -4.793 -9.165 1.00 94.81 106 HIS A N 1
ATOM 777 C CA . HIS A 1 106 ? 9.923 -5.770 -9.516 1.00 94.81 106 HIS A CA 1
ATOM 778 C C . HIS A 1 106 ? 9.423 -6.891 -10.440 1.00 94.81 106 HIS A C 1
ATOM 780 O O . HIS A 1 106 ? 10.225 -7.731 -10.846 1.00 94.81 106 HIS A O 1
ATOM 786 N N . GLY A 1 107 ? 8.137 -6.903 -10.807 1.00 94.69 107 GLY A N 1
ATOM 787 C CA . GLY A 1 107 ? 7.541 -7.935 -11.661 1.00 94.69 107 GLY A CA 1
ATOM 788 C C . GLY A 1 107 ? 7.406 -9.303 -10.985 1.00 94.69 107 GLY A C 1
ATOM 789 O O . GLY A 1 107 ? 7.312 -10.317 -11.670 1.00 94.69 107 GLY A O 1
ATOM 790 N N . LEU A 1 108 ? 7.429 -9.350 -9.650 1.00 96.25 108 LEU A N 1
ATOM 791 C CA . LEU A 1 108 ? 7.194 -10.569 -8.866 1.00 96.25 108 LEU A CA 1
ATOM 792 C C . LEU A 1 108 ? 5.697 -10.878 -8.713 1.00 96.25 108 LEU A C 1
ATOM 794 O O . LEU A 1 108 ? 5.336 -12.008 -8.390 1.00 96.25 108 LEU A O 1
ATOM 798 N N . LEU A 1 109 ? 4.840 -9.885 -8.962 1.00 96.56 109 LEU A N 1
ATOM 799 C CA . LEU A 1 109 ? 3.389 -10.019 -9.044 1.00 96.56 109 LEU A CA 1
ATOM 800 C C . LEU A 1 109 ? 2.946 -9.697 -10.473 1.00 96.56 109 LEU A C 1
ATOM 802 O O . LEU A 1 109 ? 3.101 -8.565 -10.930 1.00 96.56 109 LEU A O 1
ATOM 806 N N . ASP A 1 110 ? 2.407 -10.698 -11.167 1.00 95.00 110 ASP A N 1
ATOM 807 C CA . ASP A 1 110 ? 1.901 -10.571 -12.537 1.00 95.00 110 ASP A CA 1
ATOM 808 C C . ASP A 1 110 ? 0.433 -10.124 -12.509 1.00 95.00 110 ASP A C 1
ATOM 810 O O . ASP A 1 110 ? -0.488 -10.941 -12.470 1.00 95.00 110 ASP A O 1
ATOM 814 N N . ALA A 1 111 ? 0.226 -8.811 -12.417 1.00 96.81 111 ALA A N 1
ATOM 815 C CA . ALA A 1 111 ? -1.094 -8.191 -12.368 1.00 96.81 111 ALA A CA 1
ATOM 816 C C . ALA A 1 111 ? -1.084 -6.833 -13.078 1.00 96.81 111 ALA A C 1
ATOM 818 O O . ALA A 1 111 ? -0.126 -6.058 -12.960 1.00 96.81 111 ALA A O 1
ATOM 819 N N . GLY A 1 112 ? -2.170 -6.525 -13.791 1.00 96.94 112 GLY A N 1
ATOM 820 C CA . GLY A 1 112 ? -2.393 -5.189 -14.335 1.00 96.94 112 GLY A CA 1
ATOM 821 C C . GLY A 1 112 ? -2.634 -4.150 -13.226 1.00 96.94 112 GLY A C 1
ATOM 822 O O . GLY A 1 112 ? -2.905 -4.525 -12.085 1.00 96.94 112 GLY A O 1
ATOM 823 N N . PRO A 1 113 ? -2.563 -2.843 -13.538 1.00 96.56 113 PRO A N 1
ATOM 824 C CA . PRO A 1 113 ? -2.775 -1.773 -12.560 1.00 96.56 113 PRO A CA 1
ATOM 825 C C . PRO A 1 113 ? -4.112 -1.828 -11.808 1.00 96.56 113 PRO A C 1
ATOM 827 O O . PRO A 1 113 ? -4.151 -1.587 -10.604 1.00 96.56 113 PRO A O 1
ATOM 830 N N . GLU A 1 114 ? -5.201 -2.153 -12.504 1.00 96.69 114 GLU A N 1
ATOM 831 C CA . GLU A 1 114 ? -6.531 -2.284 -11.896 1.00 96.69 114 GLU A CA 1
ATOM 832 C C . GLU A 1 114 ? -6.602 -3.528 -10.999 1.00 96.69 114 GLU A C 1
ATOM 834 O O . GLU A 1 114 ? -7.014 -3.443 -9.843 1.00 96.69 114 GLU A O 1
ATOM 839 N N . ASP A 1 115 ? -6.098 -4.665 -11.488 1.00 98.00 115 ASP A N 1
ATOM 840 C CA . ASP A 1 115 ? -6.106 -5.924 -10.741 1.00 98.00 115 ASP A CA 1
ATOM 841 C C . ASP A 1 115 ? -5.278 -5.835 -9.454 1.00 98.00 115 ASP A C 1
ATOM 843 O O . ASP A 1 115 ? -5.712 -6.306 -8.402 1.00 98.00 115 ASP A O 1
ATOM 847 N N . ILE A 1 116 ? -4.084 -5.229 -9.509 1.00 98.00 116 ILE A N 1
ATOM 848 C CA . ILE A 1 116 ? -3.237 -5.090 -8.319 1.00 98.00 116 ILE A CA 1
ATOM 849 C C . ILE A 1 116 ? -3.847 -4.112 -7.308 1.00 98.00 116 ILE A C 1
ATOM 851 O O . ILE A 1 116 ? -3.687 -4.315 -6.102 1.00 98.00 116 ILE A O 1
ATOM 855 N N . ALA A 1 117 ? -4.582 -3.094 -7.772 1.00 97.75 117 ALA A N 1
ATOM 856 C CA . ALA A 1 117 ? -5.309 -2.172 -6.907 1.00 97.75 117 ALA A CA 1
ATOM 857 C C . ALA A 1 117 ? -6.403 -2.900 -6.111 1.00 97.75 117 ALA A C 1
ATOM 859 O O . ALA A 1 117 ? -6.448 -2.768 -4.886 1.00 97.75 117 ALA A O 1
ATOM 860 N N . ASP A 1 118 ? -7.219 -3.720 -6.775 1.00 97.94 118 ASP A N 1
ATOM 861 C CA . ASP A 1 118 ? -8.248 -4.534 -6.117 1.00 97.94 118 ASP A CA 1
ATOM 862 C C . ASP A 1 118 ? -7.626 -5.562 -5.160 1.00 97.94 118 ASP A C 1
ATOM 864 O O . ASP A 1 118 ? -8.056 -5.697 -4.012 1.00 97.94 118 ASP A O 1
ATOM 868 N N . GLN A 1 119 ? -6.563 -6.252 -5.581 1.00 98.06 119 GLN A N 1
ATOM 869 C CA . GLN A 1 119 ? -5.889 -7.253 -4.750 1.00 98.06 119 GLN A CA 1
ATOM 870 C C . GLN A 1 119 ? -5.289 -6.648 -3.477 1.00 98.06 119 GLN A C 1
ATOM 872 O O . GLN A 1 119 ? -5.505 -7.173 -2.381 1.00 98.06 119 GLN A O 1
ATOM 877 N N . VAL A 1 120 ? -4.546 -5.538 -3.586 1.00 97.50 120 VAL A N 1
ATOM 878 C CA . VAL A 1 120 ? -3.965 -4.894 -2.400 1.00 97.50 120 VAL A CA 1
ATOM 879 C C . VAL A 1 120 ? -5.065 -4.338 -1.502 1.00 97.50 120 VAL A C 1
ATOM 881 O O . VAL A 1 120 ? -4.995 -4.498 -0.285 1.00 97.50 120 VAL A O 1
ATOM 884 N N . TRP A 1 121 ? -6.122 -3.768 -2.080 1.00 96.81 121 TRP A N 1
ATOM 885 C CA . TRP A 1 121 ? -7.268 -3.261 -1.337 1.00 96.81 121 TRP A CA 1
ATOM 886 C C . TRP A 1 121 ? -7.952 -4.344 -0.498 1.00 96.81 121 TRP A C 1
ATOM 888 O O . TRP A 1 121 ? -8.162 -4.144 0.699 1.00 96.81 121 TRP A O 1
ATOM 898 N N . GLN A 1 122 ? -8.218 -5.517 -1.076 1.00 97.25 122 GLN A N 1
ATOM 899 C CA . GLN A 1 122 ? -8.802 -6.658 -0.364 1.00 97.25 122 GLN A CA 1
ATOM 900 C C . GLN A 1 122 ? -7.962 -7.069 0.852 1.00 97.25 122 GLN A C 1
ATOM 902 O O . GLN A 1 122 ? -8.507 -7.317 1.932 1.00 97.25 122 GLN A O 1
ATOM 907 N N . LEU A 1 123 ? -6.630 -7.088 0.714 1.00 97.25 123 LEU A N 1
ATOM 908 C CA . LEU A 1 123 ? -5.727 -7.367 1.833 1.00 97.25 123 LEU A CA 1
ATOM 909 C C . LEU A 1 123 ? -5.852 -6.306 2.933 1.00 97.25 123 LEU A C 1
ATOM 911 O O . LEU A 1 123 ? -5.948 -6.648 4.113 1.00 97.25 123 LEU A O 1
ATOM 915 N N . LEU A 1 124 ? -5.884 -5.022 2.566 1.00 95.00 124 LEU A N 1
ATOM 916 C CA . LEU A 1 124 ? -6.001 -3.925 3.528 1.00 95.00 124 LEU A CA 1
ATOM 917 C C . LEU A 1 124 ? -7.357 -3.929 4.247 1.00 95.00 124 LEU A C 1
ATOM 919 O O . LEU A 1 124 ? -7.405 -3.765 5.469 1.00 95.00 124 LEU A O 1
ATOM 923 N N . VAL A 1 125 ? -8.453 -4.186 3.528 1.00 93.75 125 VAL A N 1
ATOM 924 C CA . VAL A 1 125 ? -9.787 -4.351 4.122 1.00 93.75 125 VAL A CA 1
ATOM 925 C C . VAL A 1 125 ? -9.799 -5.524 5.099 1.00 93.75 125 VAL A C 1
ATOM 927 O O . VAL A 1 125 ? -10.305 -5.381 6.213 1.00 93.75 125 VAL A O 1
ATOM 930 N N . ALA A 1 126 ? -9.204 -6.664 4.738 1.00 95.06 126 ALA A N 1
ATOM 931 C CA . ALA A 1 126 ? -9.123 -7.826 5.620 1.00 95.06 126 ALA A CA 1
ATOM 932 C C . ALA A 1 126 ? -8.324 -7.531 6.903 1.00 95.06 126 ALA A C 1
ATOM 934 O O . ALA A 1 126 ? -8.743 -7.921 7.996 1.00 95.06 126 ALA A O 1
ATOM 935 N N . LEU A 1 127 ? -7.213 -6.793 6.801 1.00 94.00 127 LEU A N 1
ATOM 936 C CA . LEU A 1 127 ? -6.442 -6.345 7.964 1.00 94.00 127 LEU A CA 1
ATOM 937 C C . LEU A 1 127 ? -7.275 -5.447 8.879 1.00 94.00 127 LEU A C 1
ATOM 939 O O . LEU A 1 127 ? -7.286 -5.655 10.094 1.00 94.00 127 LEU A O 1
ATOM 943 N N . HIS A 1 128 ? -8.014 -4.497 8.306 1.00 89.88 128 HIS A N 1
ATOM 944 C CA . HIS A 1 128 ? -8.913 -3.637 9.068 1.00 89.88 128 HIS A CA 1
ATOM 945 C C . HIS A 1 128 ? -10.076 -4.398 9.708 1.00 89.88 128 HIS A C 1
ATOM 947 O O . HIS A 1 128 ? -10.467 -4.052 10.816 1.00 89.88 128 HIS A O 1
ATOM 953 N N . ALA A 1 129 ? -10.601 -5.434 9.053 1.00 89.62 129 ALA A N 1
ATOM 954 C CA . ALA A 1 129 ? -11.690 -6.261 9.570 1.00 89.62 129 ALA A CA 1
ATOM 955 C C . ALA A 1 129 ? -11.243 -7.266 10.648 1.00 89.62 129 ALA A C 1
ATOM 957 O O . ALA A 1 129 ? -12.082 -7.810 11.364 1.00 89.62 129 ALA A O 1
ATOM 958 N N . SER A 1 130 ? -9.939 -7.534 10.773 1.00 86.75 130 SER A N 1
ATOM 959 C CA . SER A 1 130 ? -9.410 -8.508 11.738 1.00 86.75 130 SER A CA 1
ATOM 960 C C . SER A 1 130 ? -9.497 -8.058 13.208 1.00 86.75 130 SER A C 1
ATOM 962 O O . SER A 1 130 ? -9.346 -8.903 14.104 1.00 86.75 130 SER A O 1
ATOM 964 N N . ARG A 1 131 ? -9.701 -6.751 13.455 1.00 77.38 131 ARG A N 1
ATOM 965 C CA . ARG A 1 131 ? -9.687 -6.091 14.773 1.00 77.38 131 ARG A CA 1
ATOM 966 C C . ARG A 1 131 ? -10.565 -4.846 14.835 1.00 77.38 131 ARG A C 1
ATOM 968 O O . ARG A 1 131 ? -10.322 -3.909 14.034 1.00 77.38 131 ARG A O 1
#

Secondary structure (DSSP, 8-state):
-HHHHHHT-HHHHHHHHHHHH---SSPPSSSPPHHHHHHHHHHGGGHHHHTTSSBGGGBHHHHHHHHHHHHHHHHHHHHHTT-TTHHHHHHHHHHHHHHHHHHHHTTSS---HHHHHHHHHHHHHHHHHT-

Radius of gyration: 14.04 Å; chains: 1; bounding box: 42×24×36 Å

Sequence (131 aa):
MEALAVEACPDVVREAVEALHAWRGRPDPVHAPPAPAEFFTTLAPHAALYRAMPAPGGGGPLGRVLHRDLRAYSLRERELAGAADAPLVASAVAATFAGVLADWLHGLLDAGPEDIADQVWQLLVALHASR